Protein AF-A0A2G2Y023-F1 (afdb_monomer_lite)

Radius of gyration: 23.5 Å; chains: 1; bounding box: 63×55×66 Å

pLDDT: mean 71.41, std 22.78, range [27.58, 97.81]

Organism: Capsicum annuum (NCBI:txid4072)

Foldseek 3Di:
DDDDDDDDDDDDDDDDDPPDDPPCCVPQVPDPDDPVVVVLVVLVVLLVQLVPDDCDCDPPDSVVSNVVSLVVNLVVLLVSLVVVCVVPVLDCPDPLSCCVPVPPDDSVVSSVVVVVVVVVCVVVVVVVVD

Secondary structure (DSSP, 8-state):
----------------------HHHHHH---S-SSHHHHHHHHHHHHHHHHTS-----TT-HHHHHHHHHHHHHHHHHHHHHHHHHHSSS---SHHHHHHHH----HHHHHHHHHHHHHHHHHHHHHTT-

Sequence (130 aa):
MCTLRRKARVSFEAENDDSHAAPEEHIMSLQPENSEPEQLKKEYITFMKGVVSAPLNFPGTTYRKALQSRSIILGFIERKMEERLKEMKGNENDLLGWVLKNSNLLKEQILDLLLSLLFAGHETSSVAIA

Structure (mmCIF, N/CA/C/O backbone):
data_AF-A0A2G2Y023-F1
#
_entry.id   AF-A0A2G2Y023-F1
#
loop_
_atom_site.group_PDB
_atom_site.id
_atom_site.type_symbol
_atom_site.label_atom_id
_atom_site.label_alt_id
_atom_site.label_comp_id
_atom_site.label_asym_id
_atom_site.label_entity_id
_atom_site.label_seq_id
_atom_site.pdbx_PDB_ins_code
_atom_site.Cartn_x
_atom_site.Cartn_y
_atom_site.Cartn_z
_atom_site.occupancy
_atom_site.B_iso_or_equiv
_atom_site.auth_seq_id
_atom_site.auth_comp_id
_atom_site.auth_asym_id
_atom_site.auth_atom_id
_atom_site.pdbx_PDB_model_num
ATOM 1 N N . MET A 1 1 ? 43.903 40.682 45.355 1.00 37.66 1 MET A N 1
ATOM 2 C CA . MET A 1 1 ? 43.271 41.450 44.261 1.00 37.66 1 MET A CA 1
ATOM 3 C C . MET A 1 1 ? 41.797 41.069 44.188 1.00 37.66 1 MET A C 1
ATOM 5 O O . MET A 1 1 ? 41.501 39.886 44.181 1.00 37.66 1 MET A O 1
ATOM 9 N N . CYS A 1 2 ? 40.933 42.086 44.236 1.00 38.56 2 CYS A N 1
ATOM 10 C CA . CYS A 1 2 ? 39.496 42.159 43.922 1.00 38.56 2 CYS A CA 1
ATOM 11 C C . CYS A 1 2 ? 38.529 40.992 44.215 1.00 38.56 2 CYS A C 1
ATOM 13 O O . CYS A 1 2 ? 38.293 40.099 43.414 1.00 38.56 2 CYS A O 1
ATOM 15 N N . THR A 1 3 ? 37.845 41.177 45.340 1.00 38.44 3 THR A N 1
ATOM 16 C CA . THR A 1 3 ? 36.435 40.937 45.684 1.00 38.44 3 THR A CA 1
ATOM 17 C C . THR A 1 3 ? 35.418 41.260 44.565 1.00 38.44 3 THR A C 1
ATOM 19 O O . THR A 1 3 ? 35.535 42.324 43.970 1.00 38.44 3 THR A O 1
ATOM 22 N N . LEU A 1 4 ? 34.355 40.450 44.382 1.00 42.62 4 LEU A N 1
ATOM 23 C CA . LEU A 1 4 ? 32.937 40.827 44.624 1.00 42.62 4 LEU A CA 1
ATOM 24 C C . LEU A 1 4 ? 31.916 39.781 44.098 1.00 42.62 4 LEU A C 1
ATOM 26 O O . LEU A 1 4 ? 31.795 39.585 42.900 1.00 42.62 4 LEU A O 1
ATOM 30 N N . ARG A 1 5 ? 31.088 39.284 45.041 1.00 38.16 5 ARG A N 1
ATOM 31 C CA . ARG A 1 5 ? 29.597 39.264 45.030 1.00 38.16 5 ARG A CA 1
ATOM 32 C C . ARG A 1 5 ? 28.872 38.525 43.879 1.00 38.16 5 ARG A C 1
ATOM 34 O O . ARG A 1 5 ? 29.086 38.818 42.724 1.00 38.16 5 ARG A O 1
ATOM 41 N N . ARG A 1 6 ? 27.858 37.679 44.091 1.00 38.16 6 ARG A N 1
ATOM 42 C CA . ARG A 1 6 ? 26.840 37.570 45.151 1.00 38.16 6 ARG A CA 1
ATOM 43 C C . ARG A 1 6 ? 26.179 36.190 45.051 1.00 38.16 6 ARG A C 1
ATOM 45 O O . ARG A 1 6 ? 25.979 35.657 43.968 1.00 38.16 6 ARG A O 1
ATOM 52 N N . LYS A 1 7 ? 25.775 35.686 46.209 1.00 40.81 7 LYS A N 1
ATOM 53 C CA . LYS A 1 7 ? 24.856 34.568 46.408 1.00 40.81 7 LYS A CA 1
ATOM 54 C C . LYS A 1 7 ? 23.406 35.069 46.236 1.00 40.81 7 LYS A C 1
ATOM 56 O O . LYS A 1 7 ? 23.129 36.202 46.622 1.00 40.81 7 LYS A O 1
ATOM 61 N N . ALA A 1 8 ? 22.532 34.183 45.750 1.00 34.50 8 ALA A N 1
ATOM 62 C CA . ALA A 1 8 ? 21.062 34.170 45.859 1.00 34.50 8 ALA A CA 1
ATOM 63 C C . ALA A 1 8 ? 20.194 35.118 44.990 1.00 34.50 8 ALA A C 1
ATOM 65 O O . ALA A 1 8 ? 20.154 36.330 45.192 1.00 34.50 8 ALA A O 1
ATOM 66 N N . ARG A 1 9 ? 19.391 34.492 44.114 1.00 28.81 9 ARG A N 1
ATOM 67 C CA . ARG A 1 9 ? 18.011 34.844 43.702 1.00 28.81 9 ARG A CA 1
ATOM 68 C C . ARG A 1 9 ? 17.432 33.577 43.036 1.00 28.81 9 ARG A C 1
ATOM 70 O O . ARG A 1 9 ? 17.884 33.223 41.961 1.00 28.81 9 ARG A O 1
ATOM 77 N N . VAL A 1 10 ? 16.853 32.640 43.792 1.00 29.44 10 VAL A N 1
ATOM 78 C CA . VAL A 1 10 ? 15.398 32.470 44.014 1.00 29.44 10 VAL A CA 1
ATOM 79 C C . VAL A 1 10 ? 14.582 32.649 42.725 1.00 29.44 10 VAL A C 1
ATOM 81 O O . VAL A 1 10 ? 14.405 33.782 42.301 1.00 29.44 10 VAL A O 1
ATOM 84 N N . SER A 1 11 ? 14.153 31.498 42.188 1.00 31.73 11 SER A N 1
ATOM 85 C CA . SER A 1 11 ? 12.894 31.123 41.508 1.00 31.73 11 SER A CA 1
ATOM 86 C C . SER A 1 11 ? 12.205 32.058 40.500 1.00 31.73 11 SER A C 1
ATOM 88 O O . SER A 1 11 ? 12.119 33.256 40.737 1.00 31.73 11 SER A O 1
ATOM 90 N N . PHE A 1 12 ? 11.539 31.417 39.514 1.00 27.58 12 PHE A N 1
ATOM 91 C CA . PHE A 1 12 ? 10.577 31.965 38.525 1.00 27.58 12 PHE A CA 1
ATOM 92 C C . PHE A 1 12 ? 11.268 32.693 37.349 1.00 27.58 12 PHE A C 1
ATOM 94 O O . PHE A 1 12 ? 12.142 33.512 37.592 1.00 27.58 12 PHE A O 1
ATOM 101 N N . GLU A 1 13 ? 11.068 32.410 36.056 1.00 30.27 13 GLU A N 1
ATOM 102 C CA . GLU A 1 13 ? 9.940 31.954 35.212 1.00 30.27 13 GLU A CA 1
ATOM 103 C C . GLU A 1 13 ? 10.540 31.130 34.042 1.00 30.27 13 GLU A C 1
ATOM 105 O O . GLU A 1 13 ? 11.626 31.465 33.577 1.00 30.27 13 GLU A O 1
ATOM 110 N N . ALA A 1 14 ? 10.055 29.938 33.683 1.00 30.77 14 ALA A N 1
ATOM 111 C CA . ALA A 1 14 ? 8.807 29.571 32.990 1.00 30.77 14 ALA A CA 1
ATOM 112 C C . ALA A 1 14 ? 9.130 29.148 31.544 1.00 30.77 14 ALA A C 1
ATOM 114 O O . ALA A 1 14 ? 10.001 29.753 30.929 1.00 30.77 14 ALA A O 1
ATOM 115 N N . GLU A 1 15 ? 8.432 28.100 31.092 1.00 42.50 15 GLU A N 1
ATOM 116 C CA . GLU A 1 15 ? 8.207 27.636 29.715 1.00 42.50 15 GLU A CA 1
ATOM 117 C C . GLU A 1 15 ? 9.350 27.717 28.691 1.00 42.50 15 GLU A C 1
ATOM 119 O O . GLU A 1 15 ? 9.832 28.797 28.379 1.00 42.50 15 GLU A O 1
ATOM 124 N N . ASN A 1 16 ? 9.705 26.575 28.096 1.00 36.09 16 ASN A N 1
ATOM 125 C CA . ASN A 1 16 ? 9.978 26.374 26.660 1.00 36.09 16 ASN A CA 1
ATOM 126 C C . ASN A 1 16 ? 10.652 24.993 26.521 1.00 36.09 16 ASN A C 1
ATOM 128 O O . ASN A 1 16 ? 11.692 24.763 27.128 1.00 36.09 16 ASN A O 1
ATOM 132 N N . ASP A 1 17 ? 10.200 24.024 25.743 1.00 39.84 17 ASP A N 1
ATOM 133 C CA . ASP A 1 17 ? 9.013 23.868 24.915 1.00 39.84 17 ASP A CA 1
ATOM 134 C C . ASP A 1 17 ? 9.053 22.381 24.502 1.00 39.84 17 ASP A C 1
ATOM 136 O O . ASP A 1 17 ? 10.047 21.924 23.926 1.00 39.84 17 ASP A O 1
ATOM 140 N N . ASP A 1 18 ? 8.028 21.613 24.872 1.00 47.28 18 ASP A N 1
ATOM 141 C CA . ASP A 1 18 ? 7.756 20.265 24.358 1.00 47.28 18 ASP A CA 1
ATOM 142 C C . ASP A 1 18 ? 7.357 20.389 22.878 1.00 47.28 18 ASP A C 1
ATOM 144 O O . ASP A 1 18 ? 6.179 20.315 22.547 1.00 47.28 18 ASP A O 1
ATOM 148 N N . SER A 1 19 ? 8.303 20.640 21.969 1.00 46.78 19 SER A N 1
ATOM 149 C CA . SER A 1 19 ? 7.929 20.966 20.581 1.00 46.78 19 SER A CA 1
ATOM 150 C C . SER A 1 19 ? 8.928 20.518 19.515 1.00 46.78 19 SER A C 1
ATOM 152 O O . SER A 1 19 ? 9.156 21.237 18.552 1.00 46.78 19 SER A O 1
ATOM 154 N N . HIS A 1 20 ? 9.502 19.317 19.611 1.00 49.66 20 HIS A N 1
ATOM 155 C CA . HIS A 1 20 ? 10.141 18.692 18.439 1.00 49.66 20 HIS A CA 1
ATOM 156 C C . HIS A 1 20 ? 9.878 17.183 18.368 1.00 49.66 20 HIS A C 1
ATOM 158 O O . HIS A 1 20 ? 10.794 16.385 18.194 1.00 49.66 20 HIS A O 1
ATOM 164 N N . ALA A 1 21 ? 8.607 16.791 18.468 1.00 46.06 21 ALA A N 1
ATOM 165 C CA . ALA A 1 21 ? 8.169 15.513 17.916 1.00 46.06 21 ALA A CA 1
ATOM 166 C C . ALA A 1 21 ? 8.137 15.639 16.384 1.00 46.06 21 ALA A C 1
ATOM 168 O O . ALA A 1 21 ? 7.465 16.518 15.835 1.00 46.06 21 ALA A O 1
ATOM 169 N N . ALA A 1 22 ? 8.897 14.792 15.689 1.00 52.75 22 ALA A N 1
ATOM 170 C CA . ALA A 1 22 ? 8.861 14.716 14.235 1.00 52.75 22 ALA A CA 1
ATOM 171 C C . ALA A 1 22 ? 7.441 14.320 13.772 1.00 52.75 22 ALA A C 1
ATOM 173 O O . ALA A 1 22 ? 6.786 13.510 14.433 1.00 52.75 22 ALA A O 1
ATOM 174 N N . PRO A 1 23 ? 6.947 14.826 12.626 1.00 48.56 23 PRO A N 1
ATOM 175 C CA . PRO A 1 23 ? 5.589 14.541 12.139 1.00 48.56 23 PRO A CA 1
ATOM 176 C C . PRO A 1 23 ? 5.306 13.041 11.918 1.00 48.56 23 PRO A C 1
ATOM 178 O O . PRO A 1 23 ? 4.150 12.625 11.839 1.00 48.56 23 PRO A O 1
ATOM 181 N N . GLU A 1 24 ? 6.352 12.216 11.871 1.00 47.84 24 GLU A N 1
ATOM 182 C CA . GLU A 1 24 ? 6.277 10.756 11.777 1.00 47.84 24 GLU A CA 1
ATOM 183 C C . GLU A 1 24 ? 5.659 10.103 13.027 1.00 47.84 24 GLU A C 1
ATOM 185 O O . GLU A 1 24 ? 4.943 9.099 12.925 1.00 47.84 24 GLU A O 1
ATOM 190 N N . GLU A 1 25 ? 5.859 10.702 14.204 1.00 46.62 25 GLU A N 1
ATOM 191 C CA . GLU A 1 25 ? 5.363 10.170 15.478 1.00 46.62 25 GLU A CA 1
ATOM 192 C C . GLU A 1 25 ? 3.839 10.276 15.583 1.00 46.62 25 GLU A C 1
ATOM 194 O O . GLU A 1 25 ? 3.184 9.383 16.132 1.00 46.62 25 GLU A O 1
ATOM 199 N N . HIS A 1 26 ? 3.270 11.327 14.987 1.00 47.22 26 HIS A N 1
ATOM 200 C CA . HIS A 1 26 ? 1.847 11.629 15.080 1.00 47.22 26 HIS A CA 1
ATOM 201 C C . HIS A 1 26 ? 0.994 10.861 14.060 1.00 47.22 26 HIS A C 1
ATOM 203 O O . HIS A 1 26 ? -0.182 10.610 14.309 1.00 47.22 26 HIS A O 1
ATOM 209 N N . ILE A 1 27 ? 1.568 10.438 12.927 1.00 54.84 27 ILE A N 1
ATOM 210 C CA . ILE A 1 27 ? 0.804 9.717 11.897 1.00 54.84 27 ILE A CA 1
ATOM 211 C C . ILE A 1 27 ? 0.864 8.200 12.104 1.00 54.84 27 ILE A C 1
ATOM 213 O O . ILE A 1 27 ? -0.166 7.536 11.953 1.00 54.84 27 ILE A O 1
ATOM 217 N N . MET A 1 28 ? 2.004 7.620 12.516 1.00 44.09 28 MET A N 1
ATOM 218 C CA . MET A 1 28 ? 2.140 6.154 12.511 1.00 44.09 28 MET A CA 1
ATOM 219 C C . MET A 1 28 ? 2.579 5.476 13.813 1.00 44.09 28 MET A C 1
ATOM 221 O O . MET A 1 28 ? 2.332 4.277 13.924 1.00 44.09 28 MET A O 1
ATOM 225 N N . SER A 1 29 ? 3.100 6.183 14.825 1.00 46.09 29 SER A N 1
ATOM 226 C CA . SER A 1 29 ? 3.581 5.569 16.087 1.00 46.09 29 SER A CA 1
ATOM 227 C C . SER A 1 29 ? 4.326 4.241 15.854 1.00 46.09 29 SER A C 1
ATOM 229 O O . SER A 1 29 ? 4.125 3.251 16.557 1.00 46.09 29 SER A O 1
ATOM 231 N N . LEU A 1 30 ? 5.151 4.190 14.805 1.00 50.97 30 LEU A N 1
ATOM 232 C CA . LEU A 1 30 ? 6.014 3.052 14.531 1.00 50.97 30 LEU A CA 1
ATOM 233 C C . LEU A 1 30 ? 7.278 3.263 15.354 1.00 50.97 30 LEU A C 1
ATOM 235 O O . LEU A 1 30 ? 8.200 3.955 14.938 1.00 50.97 30 LEU A O 1
ATOM 239 N N . GLN A 1 31 ? 7.293 2.684 16.550 1.00 42.56 31 GLN A N 1
ATOM 240 C CA . GLN A 1 31 ? 8.522 2.504 17.315 1.00 42.56 31 GLN A CA 1
ATOM 241 C C . GLN A 1 31 ? 9.547 1.771 16.421 1.00 42.56 31 GLN A C 1
ATOM 243 O O . GLN A 1 31 ? 9.206 0.723 15.853 1.00 42.56 31 GLN A O 1
ATOM 248 N N . PRO A 1 32 ? 10.777 2.290 16.256 1.00 43.88 32 PRO A N 1
ATOM 249 C CA . PRO A 1 32 ? 11.791 1.701 15.393 1.00 43.88 32 PRO A CA 1
ATOM 250 C C . PRO A 1 32 ? 12.481 0.543 16.122 1.00 43.88 32 PRO A C 1
ATOM 252 O O . PRO A 1 32 ? 13.661 0.604 16.441 1.00 43.88 32 PRO A O 1
ATOM 255 N N . GLU A 1 33 ? 11.740 -0.519 16.422 1.00 43.03 33 GLU A N 1
ATOM 256 C CA . GLU A 1 33 ? 12.316 -1.722 17.029 1.00 43.03 33 GLU A CA 1
ATOM 257 C C . GLU A 1 33 ? 11.670 -2.991 16.474 1.00 43.03 33 GLU A C 1
ATOM 259 O O . GLU A 1 33 ? 11.258 -3.857 17.228 1.00 43.03 33 GLU A O 1
ATOM 264 N N . ASN A 1 34 ? 11.522 -3.105 15.150 1.00 42.28 34 ASN A N 1
ATOM 265 C CA . ASN A 1 34 ? 11.104 -4.351 14.500 1.00 42.28 34 ASN A CA 1
ATOM 266 C C . ASN A 1 34 ? 11.652 -4.425 13.064 1.00 42.28 34 ASN A C 1
ATOM 268 O O . ASN A 1 34 ? 11.909 -3.404 12.436 1.00 42.28 34 ASN A O 1
ATOM 272 N N . SER A 1 35 ? 11.814 -5.634 12.528 1.00 54.88 35 SER A N 1
ATOM 273 C CA . SER A 1 35 ? 12.225 -5.926 11.140 1.00 54.88 35 SER A CA 1
ATOM 274 C C . SER A 1 35 ? 11.117 -5.690 10.093 1.00 54.88 35 SER A C 1
ATOM 276 O O . SER A 1 35 ? 11.392 -5.590 8.897 1.00 54.88 35 SER A O 1
ATOM 278 N N . GLU A 1 36 ? 9.864 -5.559 10.538 1.00 57.72 36 GLU A N 1
ATOM 279 C CA . GLU A 1 36 ? 8.673 -5.248 9.728 1.00 57.72 36 GLU A CA 1
ATOM 280 C C . GLU A 1 36 ? 8.815 -4.006 8.802 1.00 57.72 36 GLU A C 1
ATOM 282 O O . GLU A 1 36 ? 8.487 -4.118 7.616 1.00 57.72 36 GLU A O 1
ATOM 287 N N . PRO A 1 37 ? 9.320 -2.834 9.253 1.00 70.75 37 PRO A N 1
ATOM 288 C CA . PRO A 1 37 ? 9.515 -1.658 8.396 1.00 70.75 37 PRO A CA 1
ATOM 289 C C . PRO A 1 37 ? 10.488 -1.875 7.227 1.00 70.75 37 PRO A C 1
ATOM 291 O O . PRO A 1 37 ? 10.310 -1.274 6.166 1.00 70.75 37 PRO A O 1
ATOM 294 N N . GLU A 1 38 ? 11.498 -2.739 7.365 1.00 80.88 38 GLU A N 1
ATOM 295 C CA . GLU A 1 38 ? 12.492 -2.953 6.304 1.00 80.88 38 GLU A CA 1
ATOM 296 C C . GLU A 1 38 ? 11.912 -3.757 5.131 1.00 80.88 38 GLU A C 1
ATOM 298 O O . GLU A 1 38 ? 12.121 -3.416 3.960 1.00 80.88 38 GLU A O 1
ATOM 303 N N . GLN A 1 39 ? 11.111 -4.784 5.430 1.00 86.06 39 GLN A N 1
ATOM 304 C CA . GLN A 1 39 ? 10.406 -5.544 4.401 1.00 86.06 39 GLN A CA 1
ATOM 305 C C . GLN A 1 39 ? 9.371 -4.672 3.681 1.00 86.06 39 GLN A C 1
ATOM 307 O O . GLN A 1 39 ? 9.316 -4.686 2.450 1.00 86.06 39 GLN A O 1
ATOM 312 N N . LEU A 1 40 ? 8.613 -3.855 4.420 1.00 87.38 40 LEU A N 1
ATOM 313 C CA . LEU A 1 40 ? 7.654 -2.922 3.828 1.00 87.38 40 LEU A CA 1
ATOM 314 C C . LEU A 1 40 ? 8.341 -1.922 2.885 1.00 87.38 40 LEU A C 1
ATOM 316 O O . LEU A 1 40 ? 7.867 -1.694 1.771 1.00 87.38 40 LEU A O 1
ATOM 320 N N . LYS A 1 41 ? 9.501 -1.386 3.285 1.00 86.50 41 LYS A N 1
ATOM 321 C CA . LYS A 1 41 ? 10.315 -0.494 2.447 1.00 86.50 41 LYS A CA 1
ATOM 322 C C . LYS A 1 41 ? 10.748 -1.168 1.144 1.00 86.50 41 LYS A C 1
ATOM 324 O O . LYS A 1 41 ? 10.694 -0.556 0.076 1.00 86.50 41 LYS A O 1
ATOM 329 N N . LYS A 1 42 ? 11.153 -2.439 1.199 1.00 92.12 42 LYS A N 1
ATOM 330 C CA . LYS A 1 42 ? 11.534 -3.210 0.005 1.00 92.12 42 LYS A CA 1
ATOM 331 C C . LYS A 1 42 ? 10.357 -3.413 -0.955 1.00 92.12 42 LYS A C 1
ATOM 333 O O . LYS A 1 42 ? 10.531 -3.280 -2.172 1.00 92.12 42 LYS A O 1
ATOM 338 N N . GLU A 1 43 ? 9.174 -3.711 -0.425 1.00 94.62 43 GLU A N 1
ATOM 339 C CA . GLU A 1 43 ? 7.958 -3.838 -1.234 1.00 94.62 43 GLU A CA 1
ATOM 340 C C . GLU A 1 43 ? 7.560 -2.498 -1.855 1.00 94.62 43 GLU A C 1
ATOM 342 O O . GLU A 1 43 ? 7.269 -2.441 -3.049 1.00 94.62 43 GLU A O 1
ATOM 347 N N . TYR A 1 44 ? 7.656 -1.400 -1.102 1.00 90.69 44 TYR A N 1
ATOM 348 C CA . TYR A 1 44 ? 7.396 -0.050 -1.605 1.00 90.69 44 TYR A CA 1
ATOM 349 C C . TYR A 1 44 ? 8.306 0.316 -2.787 1.00 90.69 44 TYR A C 1
ATOM 351 O O . TYR A 1 44 ? 7.829 0.742 -3.839 1.00 90.69 44 TYR A O 1
ATOM 359 N N . ILE A 1 45 ? 9.618 0.072 -2.673 1.00 92.00 45 ILE A N 1
ATOM 360 C CA . ILE A 1 45 ? 10.571 0.312 -3.771 1.00 92.00 45 ILE A CA 1
ATOM 361 C C . ILE A 1 45 ? 10.206 -0.526 -5.007 1.00 92.00 45 ILE A C 1
ATOM 363 O O . ILE A 1 45 ? 10.310 -0.055 -6.142 1.00 92.00 45 ILE A O 1
ATOM 367 N N . THR A 1 46 ? 9.787 -1.777 -4.807 1.00 95.75 46 THR A N 1
ATOM 368 C CA . THR A 1 46 ? 9.379 -2.668 -5.903 1.00 95.75 46 THR A CA 1
ATOM 369 C C . THR A 1 46 ? 8.092 -2.186 -6.566 1.00 95.75 46 THR A C 1
ATOM 371 O O . THR A 1 46 ? 8.011 -2.170 -7.796 1.00 95.75 46 THR A O 1
ATOM 374 N N . PHE A 1 47 ? 7.125 -1.726 -5.772 1.00 95.06 47 PHE A N 1
ATOM 375 C CA . PHE A 1 47 ? 5.897 -1.114 -6.255 1.00 95.06 47 PHE A CA 1
ATOM 376 C C . PHE A 1 47 ? 6.184 0.122 -7.116 1.00 95.06 47 PHE A C 1
ATOM 378 O O . PHE A 1 47 ? 5.750 0.176 -8.268 1.00 95.06 47 PHE A O 1
ATOM 385 N N . MET A 1 48 ? 6.998 1.059 -6.618 1.00 91.50 48 MET A N 1
ATOM 386 C CA . MET A 1 48 ? 7.330 2.295 -7.337 1.00 91.50 48 MET A CA 1
ATOM 387 C C . MET A 1 48 ? 8.033 2.040 -8.670 1.00 91.50 48 MET A C 1
ATOM 389 O O . MET A 1 48 ? 7.713 2.678 -9.673 1.00 91.50 48 MET A O 1
ATOM 393 N N . LYS A 1 49 ? 8.921 1.040 -8.733 1.00 94.50 49 LYS A N 1
ATOM 394 C CA . LYS A 1 49 ? 9.531 0.608 -10.002 1.00 94.50 49 LYS A CA 1
ATOM 395 C C . LYS A 1 49 ? 8.501 0.135 -11.027 1.00 94.50 49 LYS A C 1
ATOM 397 O O . LYS A 1 49 ? 8.734 0.283 -12.222 1.00 94.50 49 LYS A O 1
ATOM 402 N N . GLY A 1 50 ? 7.390 -0.457 -10.591 1.00 95.81 50 GLY A N 1
ATOM 403 C CA . GLY A 1 50 ? 6.321 -0.861 -11.498 1.00 95.81 50 GLY A CA 1
ATOM 404 C C . GLY A 1 50 ? 5.418 0.286 -11.937 1.00 95.81 50 GLY A C 1
ATOM 405 O O . GLY A 1 50 ? 5.004 0.277 -13.095 1.00 95.81 50 GLY A O 1
ATOM 406 N N . VAL A 1 51 ? 5.170 1.275 -11.066 1.00 92.25 51 VAL A N 1
ATOM 407 C CA . VAL A 1 51 ? 4.374 2.482 -11.380 1.00 92.25 51 VAL A CA 1
ATOM 408 C C . VAL A 1 51 ? 4.961 3.239 -12.571 1.00 92.25 51 VAL A C 1
ATOM 410 O O . VAL A 1 51 ? 4.221 3.670 -13.448 1.00 92.25 51 VAL A O 1
ATOM 413 N N . VAL A 1 52 ? 6.291 3.341 -12.643 1.00 92.81 52 VAL A N 1
ATOM 414 C CA . VAL A 1 52 ? 6.999 4.024 -13.742 1.00 92.81 52 VAL A CA 1
ATOM 415 C C . VAL A 1 52 ? 7.324 3.114 -14.935 1.00 92.81 52 VAL A C 1
ATOM 417 O O . VAL A 1 52 ? 8.053 3.517 -15.839 1.00 92.81 52 VAL A O 1
ATOM 420 N N . SER A 1 53 ? 6.829 1.872 -14.951 1.00 94.69 53 SER A N 1
ATOM 421 C CA . SER A 1 53 ? 7.136 0.892 -16.001 1.00 94.69 53 SER A CA 1
ATOM 422 C C . SER A 1 53 ? 5.981 0.674 -16.977 1.00 94.69 53 SER A C 1
ATOM 424 O O . SER A 1 53 ? 4.838 1.033 -16.707 1.00 94.69 53 SER A O 1
ATOM 426 N N . ALA A 1 54 ? 6.272 0.045 -18.120 1.00 95.88 54 ALA A N 1
ATOM 427 C CA . ALA A 1 54 ? 5.240 -0.319 -19.085 1.00 95.88 54 ALA A CA 1
ATOM 428 C C . ALA A 1 54 ? 4.192 -1.261 -18.445 1.00 95.88 54 ALA A C 1
ATOM 430 O O . ALA A 1 54 ? 4.584 -2.225 -17.777 1.00 95.88 54 ALA A O 1
ATOM 431 N N . PRO A 1 55 ? 2.882 -1.044 -18.677 1.00 95.25 55 PRO A N 1
ATOM 432 C CA . PRO A 1 55 ? 1.800 -1.768 -18.005 1.00 95.25 55 PRO A CA 1
ATOM 433 C C . PRO A 1 55 ? 1.577 -3.173 -18.593 1.00 95.25 55 PRO A C 1
ATOM 435 O O . PRO A 1 55 ? 0.523 -3.492 -19.138 1.00 95.25 55 PRO A O 1
ATOM 438 N N . LEU A 1 56 ? 2.597 -4.030 -18.512 1.00 96.19 56 LEU A N 1
ATOM 439 C CA . LEU A 1 56 ? 2.605 -5.379 -19.076 1.00 96.19 56 LEU A CA 1
ATOM 440 C C . LEU A 1 56 ? 2.596 -6.434 -17.965 1.00 96.19 56 LEU A C 1
ATOM 442 O O . LEU A 1 56 ? 3.601 -6.656 -17.284 1.00 96.19 56 LEU A O 1
ATOM 446 N N . ASN A 1 57 ? 1.469 -7.131 -17.796 1.00 95.94 57 ASN A N 1
ATOM 447 C CA . ASN A 1 57 ? 1.297 -8.171 -16.774 1.00 95.94 57 ASN A CA 1
ATOM 448 C C . ASN A 1 57 ? 1.805 -9.549 -17.238 1.00 95.94 57 ASN A C 1
ATOM 450 O O . ASN A 1 57 ? 1.050 -10.518 -17.302 1.00 95.94 57 ASN A O 1
ATOM 454 N N . PHE A 1 58 ? 3.098 -9.639 -17.551 1.00 95.25 58 PHE A N 1
ATOM 455 C CA . PHE A 1 58 ? 3.765 -10.901 -17.876 1.00 95.25 58 PHE A CA 1
ATOM 456 C C . PHE A 1 58 ? 4.694 -11.362 -16.741 1.00 95.25 58 PHE A C 1
ATOM 458 O O . PHE A 1 58 ? 5.195 -10.537 -15.971 1.00 95.25 58 PHE A O 1
ATOM 465 N N . PRO A 1 59 ? 4.949 -12.676 -16.600 1.00 93.69 59 PRO A N 1
ATOM 466 C CA . PRO A 1 59 ? 5.947 -13.191 -15.667 1.00 93.69 59 PRO A CA 1
ATOM 467 C C . PRO A 1 59 ? 7.305 -12.497 -15.841 1.00 93.69 59 PRO A C 1
ATOM 469 O O . PRO A 1 59 ? 7.799 -12.352 -16.954 1.00 93.69 59 PRO A O 1
ATOM 472 N N . GLY A 1 60 ? 7.906 -12.058 -14.733 1.00 91.44 60 GLY A N 1
ATOM 473 C CA . GLY A 1 60 ? 9.226 -11.421 -14.726 1.00 91.44 60 GLY A CA 1
ATOM 474 C C . GLY A 1 60 ? 9.236 -9.899 -14.914 1.00 91.44 60 GLY A C 1
ATOM 475 O O . GLY A 1 60 ? 10.247 -9.283 -14.573 1.00 91.44 60 GLY A O 1
ATOM 476 N N . THR A 1 61 ? 8.138 -9.274 -15.360 1.00 97.00 61 THR A N 1
ATOM 477 C CA . THR A 1 61 ? 8.085 -7.811 -15.534 1.00 97.00 61 THR A CA 1
ATOM 478 C C . THR A 1 61 ? 8.064 -7.068 -14.197 1.00 97.00 61 THR A C 1
ATOM 480 O O . THR A 1 61 ? 7.586 -7.575 -13.177 1.00 97.00 61 THR A O 1
ATOM 483 N N . THR A 1 62 ? 8.567 -5.831 -14.200 1.00 97.31 62 THR A N 1
ATOM 484 C CA . THR A 1 62 ? 8.478 -4.909 -13.055 1.00 97.31 62 THR A CA 1
ATOM 485 C C . THR A 1 62 ? 7.030 -4.589 -12.706 1.00 97.31 62 THR A C 1
ATOM 487 O O . THR A 1 62 ? 6.689 -4.569 -11.528 1.00 97.31 62 THR A O 1
ATOM 490 N N . TYR A 1 63 ? 6.16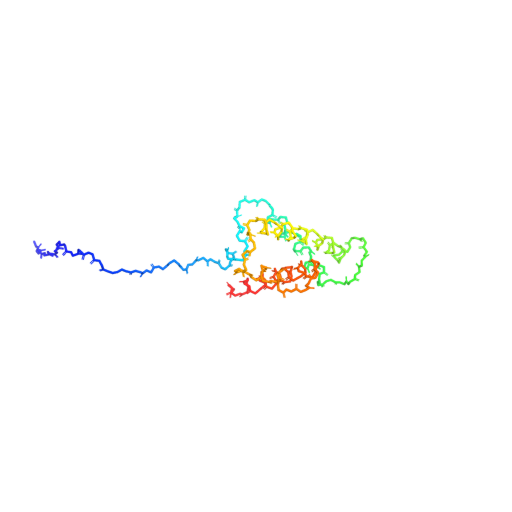5 -4.433 -13.712 1.00 97.44 63 TYR A N 1
ATOM 491 C CA . TYR A 1 63 ? 4.738 -4.193 -13.516 1.00 97.44 63 TYR A CA 1
ATOM 492 C C . TYR A 1 63 ? 4.064 -5.339 -12.752 1.00 97.44 63 TYR A C 1
ATOM 494 O O . TYR A 1 63 ? 3.388 -5.105 -11.753 1.00 97.44 63 TYR A O 1
ATOM 502 N N . ARG A 1 64 ? 4.312 -6.599 -13.141 1.00 97.56 64 ARG A N 1
ATOM 503 C CA . ARG A 1 64 ? 3.750 -7.753 -12.426 1.00 97.56 64 ARG A CA 1
ATOM 504 C C . ARG A 1 64 ? 4.259 -7.849 -10.987 1.00 97.56 64 ARG A C 1
ATOM 506 O O . ARG A 1 64 ? 3.472 -8.147 -10.092 1.00 97.56 64 ARG A O 1
ATOM 513 N N . LYS A 1 65 ? 5.551 -7.593 -10.759 1.00 97.81 65 LYS A N 1
ATOM 514 C CA . LYS A 1 65 ? 6.128 -7.567 -9.404 1.00 97.81 65 LYS A CA 1
ATOM 515 C C . LYS A 1 65 ? 5.492 -6.471 -8.549 1.00 97.81 65 LYS A C 1
ATOM 517 O O . LYS A 1 65 ? 5.142 -6.732 -7.408 1.00 97.81 65 LYS A O 1
ATOM 522 N N . ALA A 1 66 ? 5.252 -5.288 -9.111 1.00 96.94 66 ALA A N 1
ATOM 523 C CA . ALA A 1 66 ? 4.587 -4.209 -8.391 1.00 96.94 66 ALA A CA 1
ATOM 5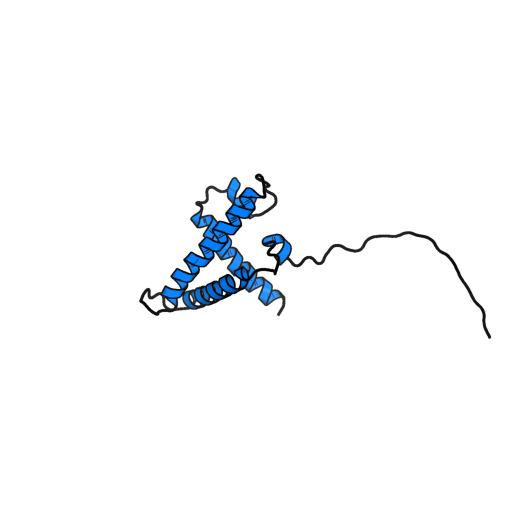24 C C . ALA A 1 66 ? 3.142 -4.533 -8.008 1.00 96.94 66 ALA A C 1
ATOM 526 O O . ALA A 1 66 ? 2.728 -4.178 -6.910 1.00 96.94 66 ALA A O 1
ATOM 527 N N . LEU A 1 67 ? 2.384 -5.252 -8.843 1.00 97.12 67 LEU A N 1
ATOM 528 C CA . LEU A 1 67 ? 1.046 -5.719 -8.455 1.00 97.12 67 LEU A CA 1
ATOM 529 C C . LEU A 1 67 ? 1.096 -6.637 -7.223 1.00 97.12 67 LEU A C 1
ATOM 531 O O . LEU A 1 67 ? 0.253 -6.516 -6.339 1.00 97.12 67 LEU A O 1
ATOM 535 N N . GLN A 1 68 ? 2.102 -7.512 -7.138 1.00 97.06 68 GLN A N 1
ATOM 536 C CA . GLN A 1 68 ? 2.312 -8.381 -5.974 1.00 97.06 68 GLN A CA 1
ATOM 537 C C . GLN A 1 68 ? 2.715 -7.570 -4.738 1.00 97.06 68 GLN A C 1
ATOM 539 O O . GLN A 1 68 ? 2.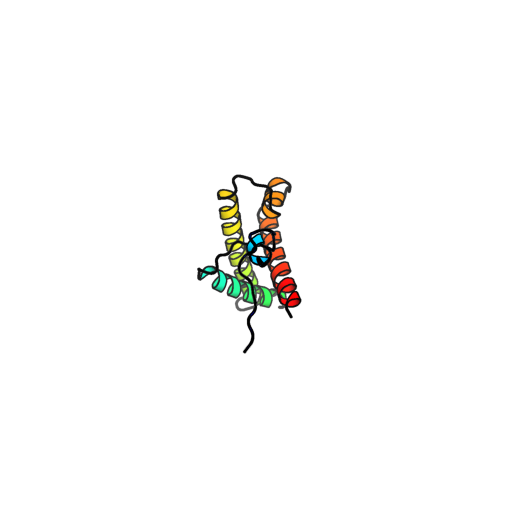117 -7.738 -3.676 1.00 97.06 68 GLN A O 1
ATOM 544 N N . SER A 1 69 ? 3.667 -6.646 -4.889 1.00 96.50 69 SER A N 1
ATOM 545 C CA . SER A 1 69 ? 4.078 -5.744 -3.810 1.00 96.50 69 SER A CA 1
ATOM 546 C C . SER A 1 69 ? 2.917 -4.890 -3.305 1.00 96.50 69 SER A C 1
ATOM 548 O O . SER A 1 69 ? 2.765 -4.742 -2.097 1.00 96.50 69 SER A O 1
ATOM 550 N N . ARG A 1 70 ? 2.032 -4.403 -4.191 1.00 95.75 70 ARG A N 1
ATOM 551 C CA . ARG A 1 70 ? 0.811 -3.681 -3.795 1.00 95.75 70 ARG A CA 1
ATOM 552 C C . ARG A 1 70 ? -0.044 -4.524 -2.856 1.00 95.75 70 ARG A C 1
ATOM 554 O O . ARG A 1 70 ? -0.443 -4.027 -1.812 1.00 95.75 70 ARG A O 1
ATOM 561 N N . SER A 1 71 ? -0.304 -5.788 -3.191 1.00 96.12 71 SER A N 1
ATOM 562 C CA . SER A 1 71 ? -1.089 -6.680 -2.328 1.00 96.12 71 SER A CA 1
ATOM 563 C C . SER A 1 71 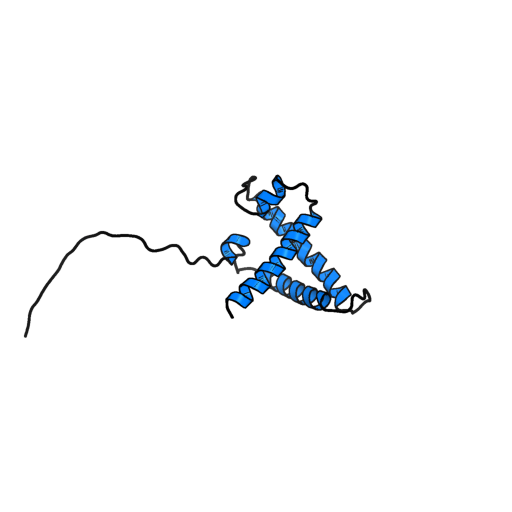? -0.455 -6.866 -0.946 1.00 96.12 71 SER A C 1
ATOM 565 O O . SER A 1 71 ? -1.169 -6.855 0.052 1.00 96.12 71 SER A O 1
ATOM 567 N N . ILE A 1 72 ? 0.875 -6.987 -0.873 1.00 95.06 72 ILE A N 1
ATOM 568 C CA . ILE A 1 72 ? 1.596 -7.120 0.402 1.00 95.06 72 ILE A CA 1
ATOM 569 C C . ILE A 1 72 ? 1.479 -5.834 1.231 1.00 95.06 72 ILE A C 1
ATOM 571 O O . ILE A 1 72 ? 1.156 -5.894 2.417 1.00 95.06 72 ILE A O 1
ATOM 575 N N . ILE A 1 73 ? 1.691 -4.672 0.606 1.00 93.88 73 ILE A N 1
ATOM 576 C CA . ILE A 1 73 ? 1.589 -3.366 1.270 1.00 93.88 73 ILE A CA 1
ATOM 577 C C . ILE A 1 73 ? 0.167 -3.138 1.796 1.00 93.88 73 ILE A C 1
ATOM 579 O O . ILE A 1 73 ? 0.004 -2.755 2.952 1.00 93.88 73 ILE A O 1
ATOM 583 N N . LEU A 1 74 ? -0.865 -3.411 0.989 1.00 94.31 74 LEU A N 1
ATOM 584 C CA . LEU A 1 74 ? -2.258 -3.261 1.419 1.00 94.31 74 LEU A CA 1
ATOM 585 C C . LEU A 1 74 ? -2.580 -4.162 2.618 1.00 94.31 74 LEU A C 1
ATOM 587 O O . LEU A 1 74 ? -3.206 -3.690 3.560 1.00 94.31 74 LEU A O 1
ATOM 591 N N . GLY A 1 75 ? -2.091 -5.406 2.636 1.00 93.69 75 GLY A N 1
ATOM 592 C CA . GLY A 1 75 ? -2.254 -6.295 3.791 1.00 93.69 75 GLY A CA 1
ATOM 593 C C . GLY A 1 75 ? -1.543 -5.784 5.050 1.00 93.69 75 GLY A C 1
ATOM 594 O O . GLY A 1 75 ? -2.052 -5.928 6.161 1.00 93.69 75 GLY A O 1
ATOM 595 N N . PHE A 1 76 ? -0.383 -5.134 4.907 1.00 90.69 76 PHE A N 1
ATOM 596 C CA . PHE A 1 76 ? 0.281 -4.477 6.035 1.00 90.69 76 PHE A CA 1
ATOM 597 C C . PHE A 1 76 ? -0.552 -3.309 6.582 1.00 90.69 76 PHE A C 1
ATOM 599 O O . PHE A 1 76 ? -0.787 -3.237 7.790 1.00 90.69 76 PHE A O 1
ATOM 606 N N . ILE A 1 77 ? -1.020 -2.425 5.696 1.00 90.06 77 ILE A N 1
ATOM 607 C CA . ILE A 1 77 ? -1.857 -1.267 6.044 1.00 90.06 77 ILE A CA 1
ATOM 608 C C . ILE A 1 77 ? -3.149 -1.727 6.722 1.00 90.06 77 ILE A C 1
ATOM 610 O O . ILE A 1 77 ? -3.544 -1.168 7.742 1.00 90.06 77 ILE A O 1
ATOM 614 N N . GLU A 1 78 ? -3.780 -2.772 6.194 1.00 91.50 78 GLU A N 1
ATOM 615 C CA . GLU A 1 78 ? -4.999 -3.357 6.741 1.00 91.50 78 GLU A CA 1
ATOM 616 C C . GLU A 1 78 ? -4.804 -3.851 8.176 1.00 91.50 78 GLU A C 1
ATOM 618 O O . GLU A 1 78 ? -5.575 -3.471 9.057 1.00 91.50 78 GLU A O 1
ATOM 623 N N . ARG A 1 79 ? -3.734 -4.615 8.444 1.00 89.62 79 ARG A N 1
ATOM 624 C CA . ARG A 1 79 ? -3.411 -5.065 9.809 1.00 89.62 79 ARG A CA 1
ATOM 625 C C . ARG A 1 79 ? -3.209 -3.885 10.758 1.00 89.62 79 ARG A C 1
ATOM 627 O O . ARG A 1 79 ? -3.780 -3.879 11.845 1.00 89.62 79 ARG A O 1
ATOM 634 N N . LYS A 1 80 ? -2.452 -2.865 10.340 1.00 84.62 80 LYS A N 1
ATOM 635 C CA . LYS A 1 80 ? -2.199 -1.668 11.161 1.00 84.62 80 LYS A CA 1
ATOM 636 C C . LYS A 1 80 ? -3.471 -0.871 11.441 1.00 84.62 80 LYS A C 1
ATOM 638 O O . LYS A 1 80 ? -3.670 -0.409 12.561 1.00 84.62 80 LYS A O 1
ATOM 643 N N . MET A 1 81 ? -4.348 -0.748 10.449 1.00 85.06 81 MET A N 1
ATOM 644 C CA . MET A 1 81 ? -5.660 -0.122 10.603 1.00 85.06 81 MET A CA 1
ATOM 645 C C . MET A 1 81 ? -6.532 -0.890 11.609 1.00 85.06 81 MET A C 1
ATOM 647 O O . MET A 1 81 ? -7.182 -0.278 12.452 1.00 85.06 81 MET A O 1
ATOM 651 N N . GLU A 1 82 ? -6.534 -2.223 11.558 1.00 85.75 82 GLU A N 1
ATOM 652 C CA . GLU A 1 82 ? -7.302 -3.056 12.490 1.00 85.75 82 GLU A CA 1
ATOM 653 C C . GLU A 1 82 ? -6.741 -3.043 13.920 1.00 85.75 82 GLU A C 1
ATOM 655 O O . GLU A 1 82 ? -7.519 -3.042 14.873 1.00 85.75 82 GLU A O 1
ATOM 660 N N . GLU A 1 83 ? -5.415 -3.017 14.087 1.00 84.06 83 GLU A N 1
ATOM 661 C CA . GLU A 1 83 ? -4.749 -2.825 15.386 1.00 84.06 83 GLU A CA 1
ATOM 662 C C . GLU A 1 83 ? -5.185 -1.496 16.020 1.00 84.06 83 GLU A C 1
ATOM 664 O O . GLU A 1 83 ? -5.721 -1.483 17.130 1.00 84.06 83 GLU A O 1
ATOM 669 N N . ARG A 1 84 ? -5.087 -0.399 15.259 1.00 76.81 84 ARG A N 1
ATOM 670 C CA . ARG A 1 84 ? -5.531 0.942 15.676 1.00 76.81 84 ARG A CA 1
ATOM 671 C C . ARG A 1 84 ? -7.006 0.971 16.073 1.00 76.81 84 ARG A C 1
ATOM 673 O O . ARG A 1 84 ? -7.353 1.549 17.099 1.00 76.81 84 ARG A O 1
ATOM 680 N N . LEU A 1 85 ? -7.877 0.321 15.297 1.00 77.56 85 LEU A N 1
ATOM 681 C CA . LEU A 1 85 ? -9.317 0.273 15.575 1.00 77.56 85 LEU A CA 1
ATOM 682 C C . LEU A 1 85 ? -9.652 -0.504 16.860 1.00 77.56 85 LEU A C 1
ATOM 684 O O . LEU A 1 85 ? -10.669 -0.236 17.497 1.00 77.56 85 LEU A O 1
ATOM 688 N N . LYS A 1 86 ? -8.817 -1.474 17.249 1.00 80.00 86 LYS A N 1
ATOM 689 C CA . LYS A 1 86 ? -8.978 -2.218 18.509 1.00 80.00 86 LYS A CA 1
ATOM 690 C C . LYS A 1 86 ? -8.488 -1.416 19.715 1.00 80.00 86 LYS A C 1
ATOM 692 O O . LYS A 1 86 ? -9.098 -1.499 20.779 1.00 80.00 86 LYS A O 1
ATOM 697 N N . GLU A 1 87 ? -7.405 -0.659 19.557 1.00 73.12 87 GLU A N 1
ATOM 698 C CA . GLU A 1 87 ? -6.804 0.159 20.619 1.00 73.12 87 GLU A CA 1
ATOM 699 C C . GLU A 1 87 ? -7.610 1.432 20.896 1.00 73.12 87 GLU A C 1
ATOM 701 O O . GLU A 1 87 ? -7.854 1.804 22.047 1.00 73.12 87 GLU A O 1
ATOM 706 N N . MET A 1 88 ? -8.090 2.082 19.839 1.00 63.50 88 MET A N 1
ATOM 707 C CA . MET A 1 88 ? -8.948 3.251 19.929 1.00 63.50 88 MET A CA 1
ATOM 708 C C . MET A 1 88 ? -10.393 2.762 19.957 1.00 63.50 88 MET A C 1
ATOM 710 O O . MET A 1 88 ? -10.938 2.387 18.926 1.00 63.50 88 MET A O 1
ATOM 714 N N . LYS A 1 89 ? -11.047 2.785 21.126 1.00 63.31 89 LYS A N 1
ATOM 715 C CA . LYS A 1 89 ? -12.495 2.519 21.287 1.00 63.31 89 LYS A CA 1
ATOM 716 C C . LYS A 1 89 ? -13.367 3.579 20.578 1.00 63.31 89 LYS A C 1
ATOM 718 O O . LYS A 1 89 ? -14.191 4.235 21.207 1.00 63.31 89 LYS A O 1
ATOM 723 N N . GLY A 1 90 ? -13.170 3.790 19.280 1.00 56.12 90 GLY A N 1
ATOM 724 C CA . GLY A 1 90 ? -13.889 4.759 18.466 1.00 56.12 90 GLY A CA 1
ATOM 725 C C . GLY A 1 90 ? -13.511 6.218 18.724 1.00 56.12 90 GLY A C 1
ATOM 726 O O . GLY A 1 90 ? -14.397 7.065 18.661 1.00 56.12 90 GLY A O 1
ATOM 727 N N . ASN A 1 91 ? -12.249 6.544 19.009 1.00 58.78 91 ASN A N 1
ATOM 728 C CA . ASN A 1 91 ? -11.846 7.950 19.116 1.00 58.78 91 ASN A CA 1
ATOM 729 C C . ASN A 1 91 ? -11.686 8.566 17.711 1.00 58.78 91 ASN A C 1
ATOM 731 O O . ASN A 1 91 ? -11.034 7.977 16.857 1.00 58.78 91 ASN A O 1
ATOM 735 N N . GLU A 1 92 ? -12.298 9.727 17.470 1.00 63.56 92 GLU A N 1
ATOM 736 C CA . GLU A 1 92 ? -12.362 10.422 16.162 1.00 63.56 92 GLU A CA 1
ATOM 737 C C . GLU A 1 92 ? -11.220 11.419 15.939 1.00 63.56 92 GLU A C 1
ATOM 739 O O . GLU A 1 92 ? -11.269 12.243 15.031 1.00 63.56 92 GLU A O 1
ATOM 744 N N . ASN A 1 93 ? -10.199 11.375 16.789 1.00 65.44 93 ASN A N 1
ATOM 745 C CA . ASN A 1 93 ? -9.223 12.456 16.880 1.00 65.44 93 ASN A CA 1
ATOM 746 C C . ASN A 1 93 ? -8.213 12.475 15.721 1.00 65.44 93 ASN A C 1
ATOM 748 O O . ASN A 1 93 ? -7.467 13.442 15.608 1.00 65.44 93 ASN A O 1
ATOM 752 N N . ASP A 1 94 ? -8.179 11.439 14.875 1.00 73.25 94 ASP A N 1
ATOM 753 C CA . ASP A 1 94 ? -7.320 11.379 13.694 1.00 73.25 94 ASP A CA 1
ATOM 754 C C . ASP A 1 94 ? -8.116 11.182 12.388 1.00 73.25 94 ASP A C 1
ATOM 756 O O . ASP A 1 94 ? -9.286 10.786 12.373 1.00 73.25 94 ASP A O 1
ATOM 760 N N . LEU A 1 95 ? -7.467 11.501 11.260 1.00 79.00 95 LEU A N 1
ATOM 761 C CA . LEU A 1 95 ? -8.055 11.425 9.918 1.00 79.00 95 LEU A CA 1
ATOM 762 C C . LEU A 1 95 ? -8.634 10.034 9.618 1.00 79.00 95 LEU A C 1
ATOM 764 O O . LEU A 1 95 ? -9.680 9.929 8.979 1.00 79.00 95 LEU A O 1
ATOM 768 N N . LEU A 1 96 ? -7.972 8.971 10.080 1.00 80.06 96 LEU A N 1
ATOM 769 C CA . LEU A 1 96 ? -8.392 7.594 9.841 1.00 80.06 96 LEU A CA 1
ATOM 770 C C . LEU A 1 96 ? -9.682 7.268 10.602 1.00 80.06 96 LEU A C 1
ATOM 772 O O . LEU A 1 96 ? -10.617 6.731 10.008 1.00 80.06 96 LEU A O 1
ATOM 776 N N . GLY A 1 97 ? -9.766 7.639 11.879 1.00 79.06 97 GLY A N 1
ATOM 777 C CA . GLY A 1 97 ? -10.975 7.508 12.687 1.00 79.06 97 GLY A CA 1
ATOM 778 C C . GLY A 1 97 ? -12.144 8.301 12.104 1.00 79.06 97 GLY A C 1
ATOM 779 O O . GLY A 1 97 ? -13.264 7.787 12.041 1.00 79.06 97 GLY A O 1
ATOM 780 N N . TRP A 1 98 ? -11.883 9.513 11.600 1.00 82.50 98 TRP A N 1
ATOM 781 C CA . TRP A 1 98 ? -12.904 10.314 10.926 1.00 82.50 98 TRP A CA 1
ATOM 782 C C . TRP A 1 98 ? -13.395 9.652 9.633 1.00 82.50 98 TRP A C 1
ATOM 784 O O . TRP A 1 98 ? -14.605 9.500 9.463 1.00 82.50 98 TRP A O 1
ATOM 794 N N . VAL A 1 99 ? -12.488 9.205 8.753 1.00 83.75 99 VAL A N 1
ATOM 795 C CA . VAL A 1 99 ? -12.831 8.525 7.489 1.00 83.75 99 VAL A CA 1
ATOM 796 C C . VAL A 1 99 ? -13.618 7.242 7.753 1.00 83.75 99 VAL A C 1
ATOM 798 O O . VAL A 1 99 ? -14.648 7.024 7.119 1.00 83.75 99 VAL A O 1
ATOM 801 N N . LEU A 1 100 ? -13.197 6.416 8.711 1.00 80.12 100 LEU A N 1
ATOM 802 C CA . LEU A 1 100 ? -13.874 5.155 9.031 1.00 80.12 100 LEU A CA 1
ATOM 803 C C . LEU A 1 100 ? -15.310 5.344 9.538 1.00 80.12 100 LEU A C 1
ATOM 805 O O . LEU A 1 100 ? -16.139 4.458 9.345 1.00 80.12 100 LEU A O 1
ATOM 809 N N . LYS A 1 101 ? -15.611 6.472 10.191 1.00 78.06 101 LYS A N 1
ATOM 810 C CA . LYS A 1 101 ? -16.933 6.737 10.777 1.00 78.06 101 LYS A CA 1
ATOM 811 C C . LYS A 1 101 ? -17.845 7.609 9.924 1.00 78.06 101 LYS A C 1
ATOM 813 O O . LYS A 1 101 ? -19.055 7.409 9.941 1.00 78.06 101 LYS A O 1
ATOM 818 N N . ASN A 1 102 ? -17.284 8.594 9.229 1.00 80.81 102 ASN A N 1
ATOM 819 C CA . ASN A 1 102 ? -18.049 9.642 8.548 1.00 80.81 102 ASN A CA 1
ATOM 820 C C . ASN A 1 102 ? -18.087 9.470 7.027 1.00 80.81 102 ASN A C 1
ATOM 822 O O . ASN A 1 102 ? -18.765 10.235 6.342 1.00 80.81 102 ASN A O 1
ATOM 826 N N . SER A 1 103 ? -17.373 8.485 6.478 1.00 81.94 103 SER A N 1
ATOM 827 C CA . SER A 1 103 ? -17.407 8.190 5.049 1.00 81.94 103 SER A CA 1
ATOM 828 C C . SER A 1 103 ? -18.160 6.892 4.763 1.00 81.94 103 SER A C 1
ATOM 830 O O . SER A 1 103 ? -18.121 5.944 5.540 1.00 81.94 103 SER A O 1
ATOM 832 N N . ASN A 1 104 ? -18.815 6.830 3.604 1.00 86.56 104 ASN A N 1
ATOM 833 C CA . ASN A 1 104 ? -19.410 5.599 3.074 1.00 86.56 104 ASN A CA 1
ATOM 834 C C . ASN A 1 104 ? -18.408 4.829 2.194 1.00 86.56 104 ASN A C 1
ATOM 836 O O . ASN A 1 104 ? -18.800 4.218 1.199 1.00 86.56 104 ASN A O 1
ATOM 840 N N . LEU A 1 105 ? -17.108 4.928 2.494 1.00 87.44 105 LEU A N 1
ATOM 841 C CA . LEU A 1 105 ? -16.067 4.283 1.700 1.00 87.44 105 LEU A CA 1
ATOM 842 C C . LEU A 1 105 ? -16.006 2.784 1.987 1.00 87.44 105 LEU A C 1
ATOM 844 O O . LEU A 1 105 ? -16.114 2.330 3.126 1.00 87.44 105 LEU A O 1
ATOM 848 N N . LEU A 1 106 ? -15.773 2.010 0.931 1.00 89.69 106 LEU A N 1
ATOM 849 C CA . LEU A 1 106 ? -15.454 0.594 1.049 1.00 89.69 106 LEU A CA 1
ATOM 850 C C . LEU A 1 106 ? -14.061 0.426 1.659 1.00 89.69 106 LEU A C 1
ATOM 852 O O . LEU A 1 106 ? -13.174 1.252 1.441 1.00 89.69 106 LEU A O 1
ATOM 856 N N . LYS A 1 107 ? -13.838 -0.694 2.357 1.00 87.81 107 LYS A N 1
ATOM 857 C CA . LYS A 1 107 ? -12.537 -1.023 2.967 1.00 87.81 107 LYS A CA 1
ATOM 858 C C . LYS A 1 107 ? -11.385 -0.863 1.970 1.00 87.81 107 LYS A C 1
ATOM 860 O O . LYS A 1 107 ? -10.387 -0.233 2.290 1.00 87.81 107 LYS A O 1
ATOM 865 N N . GLU A 1 108 ? -11.562 -1.348 0.743 1.00 88.94 108 GLU A N 1
ATOM 866 C CA . GLU A 1 108 ? -10.572 -1.232 -0.337 1.00 88.94 108 GLU A CA 1
ATOM 867 C C . GLU A 1 108 ? -10.213 0.225 -0.665 1.00 88.94 108 GLU A C 1
ATOM 869 O O . GLU A 1 108 ? -9.042 0.544 -0.839 1.00 88.94 108 GLU A O 1
ATOM 874 N N . GLN A 1 109 ? -11.199 1.127 -0.670 1.00 91.38 109 GLN A N 1
ATOM 875 C CA . GLN A 1 109 ? -10.980 2.552 -0.930 1.00 91.38 109 GLN A CA 1
ATOM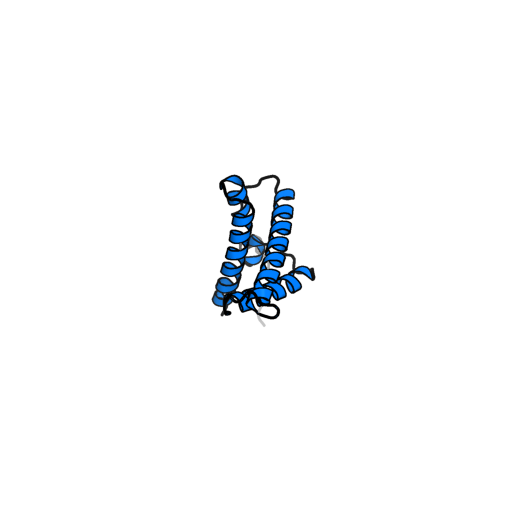 876 C C . GLN A 1 109 ? -10.233 3.230 0.221 1.00 91.38 109 GLN A C 1
ATOM 878 O O . GLN A 1 109 ? -9.411 4.110 -0.016 1.00 91.38 109 GLN A O 1
ATOM 883 N N . ILE A 1 110 ? -10.491 2.814 1.464 1.00 90.12 110 ILE A N 1
ATOM 884 C CA . ILE A 1 110 ? -9.763 3.309 2.640 1.00 90.12 110 ILE A CA 1
ATOM 885 C C . ILE A 1 110 ? -8.310 2.828 2.602 1.00 90.12 110 ILE A C 1
ATOM 887 O O . ILE A 1 110 ? -7.397 3.613 2.848 1.00 90.12 110 ILE A O 1
ATOM 891 N N . LEU A 1 111 ? -8.076 1.565 2.239 1.00 91.25 111 LEU A N 1
ATOM 892 C CA . LEU A 1 111 ? -6.723 1.033 2.079 1.00 91.25 111 LEU A CA 1
ATOM 893 C C . LEU A 1 111 ? -5.964 1.750 0.954 1.00 91.25 111 LEU A C 1
ATOM 895 O O . LEU A 1 111 ? -4.799 2.098 1.136 1.00 91.25 111 LEU A O 1
ATOM 899 N N . ASP A 1 112 ? -6.626 2.032 -0.170 1.00 91.00 112 ASP A N 1
ATOM 900 C CA . ASP A 1 112 ? -6.037 2.806 -1.267 1.00 91.00 112 ASP A CA 1
ATOM 901 C C . ASP A 1 112 ? -5.778 4.271 -0.892 1.00 91.00 112 ASP A C 1
ATOM 903 O O . ASP A 1 112 ? -4.764 4.836 -1.306 1.00 91.00 112 ASP A O 1
ATOM 907 N N . LEU A 1 113 ? -6.634 4.883 -0.068 1.00 89.62 113 LEU A N 1
ATOM 908 C CA . LEU A 1 113 ? -6.400 6.216 0.493 1.00 89.62 113 LEU A CA 1
ATOM 909 C C . LEU A 1 113 ? -5.164 6.231 1.400 1.00 89.62 113 LEU A C 1
ATOM 911 O O . LEU A 1 113 ? -4.308 7.099 1.250 1.00 89.62 113 LEU A O 1
ATOM 915 N N . LEU A 1 114 ? -5.044 5.264 2.312 1.00 88.25 114 LEU A N 1
ATOM 916 C CA . LEU A 1 114 ? -3.893 5.142 3.210 1.00 88.25 114 LEU A CA 1
ATOM 917 C C . LEU A 1 114 ? -2.599 4.865 2.444 1.00 88.25 114 LEU A C 1
ATOM 919 O O . LEU A 1 114 ? -1.567 5.467 2.732 1.00 88.25 114 LEU A O 1
ATOM 923 N N . LEU A 1 115 ? -2.664 4.004 1.430 1.00 89.31 115 LEU A N 1
ATOM 924 C CA . LEU A 1 115 ? -1.550 3.749 0.530 1.00 89.31 115 LEU A CA 1
ATOM 925 C C . LEU A 1 115 ? -1.146 5.027 -0.229 1.00 89.31 115 LEU A C 1
ATOM 927 O O . LEU A 1 115 ? 0.035 5.352 -0.302 1.00 89.31 115 LEU A O 1
ATOM 931 N N . SER A 1 116 ? -2.117 5.790 -0.737 1.00 87.25 116 SER A N 1
ATOM 932 C CA . SER A 1 116 ? -1.878 7.074 -1.416 1.00 87.25 116 SER A CA 1
ATOM 933 C C . SER A 1 116 ? -1.260 8.116 -0.483 1.00 87.25 116 SER A C 1
ATOM 935 O O . SER A 1 116 ? -0.367 8.857 -0.888 1.00 87.25 116 SER A O 1
ATOM 937 N N . LEU A 1 117 ? -1.693 8.154 0.779 1.00 83.38 117 LEU A N 1
ATOM 938 C CA . LEU A 1 117 ? -1.135 9.045 1.792 1.00 83.38 117 LEU A CA 1
ATOM 939 C C . LEU A 1 117 ? 0.296 8.648 2.179 1.00 83.38 117 LEU A C 1
ATOM 941 O O . LEU A 1 117 ? 1.127 9.527 2.386 1.00 83.38 117 LEU A O 1
ATOM 945 N N . LEU A 1 118 ? 0.607 7.347 2.207 1.00 78.69 118 LEU A N 1
ATOM 946 C CA . LEU A 1 118 ? 1.973 6.851 2.392 1.00 78.69 118 LEU A CA 1
ATOM 947 C C . LEU A 1 118 ? 2.899 7.340 1.263 1.00 78.69 118 LEU A C 1
ATOM 949 O O . LEU A 1 118 ? 4.005 7.797 1.547 1.00 78.69 118 LEU A O 1
ATOM 953 N N . PHE A 1 119 ? 2.429 7.320 0.007 1.00 72.69 119 PHE A N 1
ATOM 954 C CA . PHE A 1 119 ? 3.153 7.913 -1.129 1.00 72.69 119 PHE A CA 1
ATOM 955 C C . PHE A 1 119 ? 3.330 9.421 -0.970 1.00 72.69 119 PHE A C 1
ATOM 957 O O . PHE A 1 119 ? 4.436 9.939 -1.118 1.00 72.69 119 PHE A O 1
ATOM 964 N N . ALA A 1 120 ? 2.241 10.127 -0.659 1.00 75.12 120 ALA A N 1
ATOM 965 C CA . ALA A 1 120 ? 2.257 11.576 -0.536 1.00 75.12 120 ALA A CA 1
ATOM 966 C C . ALA A 1 120 ? 3.211 12.033 0.576 1.00 75.12 120 ALA A C 1
ATOM 968 O O . ALA A 1 120 ? 4.031 12.917 0.341 1.00 75.12 120 AL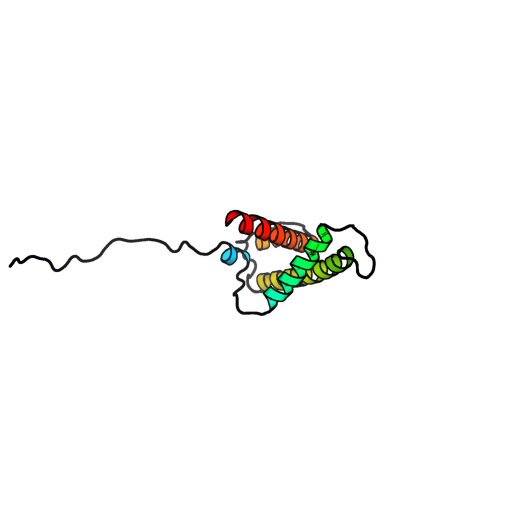A A O 1
ATOM 969 N N . GLY A 1 121 ? 3.147 11.409 1.756 1.00 67.00 121 GLY A N 1
ATOM 970 C CA . GLY A 1 121 ? 3.974 11.757 2.912 1.00 67.00 121 GLY A CA 1
ATOM 971 C C . GLY A 1 121 ? 5.457 11.446 2.714 1.00 67.00 121 GLY A C 1
ATOM 972 O O . GLY A 1 121 ? 6.296 12.280 3.040 1.00 67.00 121 GLY A O 1
ATOM 973 N N . HIS A 1 122 ? 5.796 10.293 2.129 1.00 58.31 122 HIS A N 1
ATOM 974 C CA . HIS A 1 122 ? 7.194 9.907 1.919 1.00 58.31 122 HIS A CA 1
ATOM 975 C C . HIS A 1 122 ? 7.901 10.797 0.879 1.00 58.31 122 HIS A C 1
ATOM 977 O O . HIS A 1 122 ? 9.020 11.248 1.115 1.00 58.31 122 HIS A O 1
ATOM 983 N N . GLU A 1 123 ? 7.252 11.104 -0.251 1.00 54.56 123 GLU A N 1
ATOM 984 C CA . GLU A 1 123 ? 7.852 11.942 -1.302 1.00 54.56 123 GLU A CA 1
ATOM 985 C C . GLU A 1 123 ? 7.921 13.426 -0.899 1.00 54.56 123 GLU A C 1
ATOM 987 O O . GLU A 1 123 ? 8.918 14.093 -1.168 1.00 54.56 123 GLU A O 1
ATOM 992 N N . THR A 1 124 ? 6.902 13.964 -0.215 1.00 56.47 124 THR A N 1
ATOM 993 C CA . THR A 1 124 ? 6.895 15.393 0.161 1.00 56.47 124 THR A CA 1
ATOM 994 C C . THR A 1 124 ? 7.710 15.696 1.416 1.00 56.47 124 THR A C 1
ATOM 996 O O . THR A 1 124 ? 8.382 16.726 1.453 1.00 56.47 124 THR A O 1
ATOM 999 N N . SER A 1 125 ? 7.741 14.801 2.409 1.00 44.47 125 SER A N 1
ATOM 1000 C CA . SER A 1 125 ? 8.546 15.018 3.619 1.00 44.47 125 SER A CA 1
ATOM 1001 C C . SER A 1 125 ? 10.042 14.785 3.370 1.00 44.47 125 SER A C 1
ATOM 1003 O O . SER A 1 125 ? 10.865 15.477 3.964 1.00 44.47 125 SER A O 1
ATOM 1005 N N . SER A 1 126 ? 10.417 13.882 2.449 1.00 47.50 126 SER A N 1
ATOM 1006 C CA . SER A 1 126 ? 11.828 13.675 2.077 1.00 47.50 126 SER A CA 1
ATOM 1007 C C . SER A 1 126 ? 12.404 14.819 1.236 1.00 47.50 126 SER A C 1
ATOM 1009 O O . SER A 1 126 ? 13.609 15.048 1.293 1.00 47.50 126 SER A O 1
ATOM 1011 N N . VAL A 1 127 ? 11.579 15.526 0.455 1.00 40.12 127 VAL A N 1
ATOM 1012 C CA . VAL A 1 127 ? 12.010 16.691 -0.342 1.00 40.12 127 VAL A CA 1
ATOM 1013 C C . VAL A 1 127 ? 12.023 17.972 0.494 1.00 40.12 127 VAL A C 1
ATOM 1015 O O . VAL A 1 127 ? 12.836 18.851 0.242 1.00 40.12 127 VAL A O 1
ATOM 1018 N N . ALA A 1 128 ? 11.183 18.075 1.526 1.00 33.09 128 ALA A N 1
ATOM 1019 C CA . ALA A 1 128 ? 11.176 19.227 2.430 1.00 33.09 128 ALA A CA 1
ATOM 1020 C C . ALA A 1 128 ? 12.422 19.321 3.340 1.00 33.09 128 ALA A C 1
ATOM 1022 O O . ALA A 1 128 ? 12.650 20.370 3.938 1.00 33.09 128 ALA A O 1
ATOM 1023 N N . ILE A 1 129 ? 13.219 18.248 3.445 1.00 37.28 129 ILE A N 1
ATOM 1024 C CA . ILE A 1 129 ? 14.469 18.186 4.231 1.00 37.28 129 ILE A CA 1
ATOM 1025 C C . ILE A 1 129 ? 15.720 18.182 3.313 1.00 37.28 129 ILE A C 1
ATOM 1027 O O . ILE A 1 129 ? 16.840 18.005 3.791 1.00 37.28 129 ILE A O 1
ATOM 1031 N N . ALA A 1 130 ? 15.561 18.392 1.999 1.00 37.81 130 ALA A N 1
ATOM 1032 C CA . ALA A 1 130 ? 16.674 18.475 1.043 1.00 37.81 130 ALA A CA 1
ATOM 1033 C C . ALA A 1 130 ? 17.156 19.915 0.803 1.00 37.81 130 ALA A C 1
ATOM 1035 O O . ALA A 1 130 ? 16.300 20.819 0.671 1.00 37.81 130 ALA A O 1
#

InterPro domains:
  IPR001128 Cytochrome P450 [PF00067] (57-129)
  IPR036396 Cytochrome P450 superfamily [G3DSA:1.10.630.10] (21-130)
  IPR036396 Cytochrome P450 superfamily [SSF48264] (36-129)